Protein AF-A0A7Y0BNP7-F1 (afdb_monomer_lite)

Secondary structure (DSSP, 8-state):
---HHHHHHHHHHHHHHHHHHHHHHHHHHHHHHH-EEE-TTS-EEEGGGS-HHHHHHHHH----

Foldseek 3Di:
DPDPVVVVVVVVVVVVVVVVVVVVVVVVVVVQQQDWFQDPVRDTDRSVPDDPVSVVCVVPPDPD

Structure (mmCIF, N/CA/C/O backbone):
data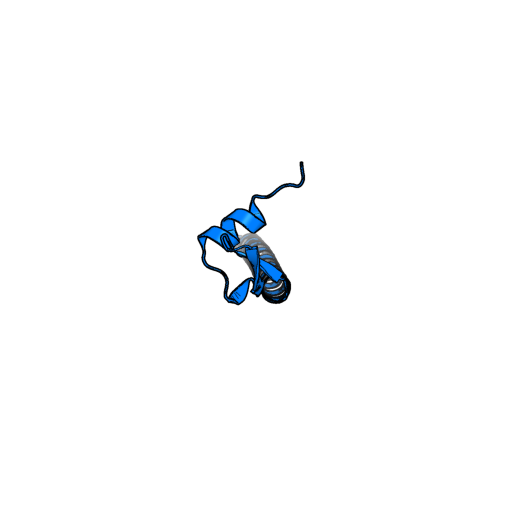_AF-A0A7Y0BNP7-F1
#
_entry.id   AF-A0A7Y0BNP7-F1
#
loop_
_atom_site.group_PDB
_atom_site.id
_atom_site.type_symbol
_atom_site.label_atom_id
_atom_site.label_alt_id
_atom_site.label_comp_id
_atom_site.label_asym_id
_atom_site.label_entity_id
_atom_site.label_seq_id
_atom_site.pdbx_PDB_ins_code
_atom_site.Cartn_x
_atom_site.Cartn_y
_atom_site.Cartn_z
_atom_site.occupancy
_atom_site.B_iso_or_equiv
_atom_site.auth_seq_id
_atom_site.auth_comp_id
_atom_site.auth_asym_id
_atom_site.auth_atom_id
_atom_site.pdbx_PDB_model_num
ATOM 1 N N . MET A 1 1 ? 24.720 -6.8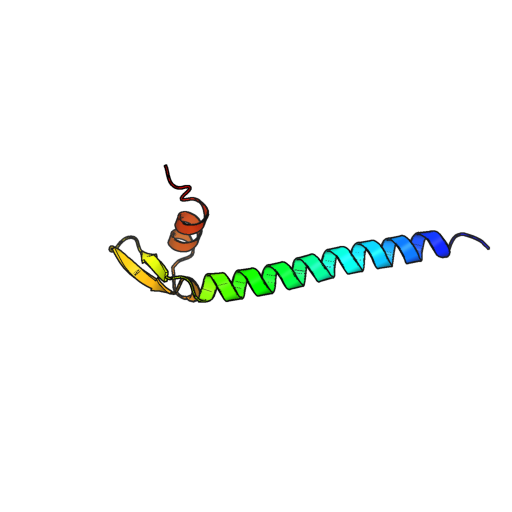86 -40.417 1.00 52.84 1 MET A N 1
ATOM 2 C CA . MET A 1 1 ? 24.297 -7.415 -39.100 1.00 52.84 1 MET A CA 1
ATOM 3 C C . MET A 1 1 ? 24.540 -6.331 -38.051 1.00 52.84 1 MET A C 1
ATOM 5 O O . MET A 1 1 ? 25.661 -6.218 -37.586 1.00 52.84 1 MET A O 1
ATOM 9 N N . GLN A 1 2 ? 23.562 -5.461 -37.754 1.00 56.19 2 GLN A N 1
ATOM 10 C CA . GLN A 1 2 ? 23.791 -4.295 -36.873 1.00 56.19 2 GLN A CA 1
ATOM 11 C C . GLN A 1 2 ? 22.505 -3.786 -36.194 1.00 56.19 2 GLN A C 1
ATOM 13 O O . GLN A 1 2 ? 22.220 -2.597 -36.187 1.00 56.19 2 GLN A O 1
ATOM 18 N N . THR A 1 3 ? 21.687 -4.690 -35.652 1.00 58.12 3 THR A N 1
ATOM 19 C CA . THR A 1 3 ? 20.419 -4.345 -34.969 1.00 58.12 3 THR A CA 1
ATOM 20 C C . THR A 1 3 ? 20.340 -4.838 -33.521 1.00 58.12 3 THR A C 1
ATOM 22 O O . THR A 1 3 ? 19.392 -4.512 -32.816 1.00 58.12 3 THR A O 1
ATOM 25 N N . PHE A 1 4 ? 21.339 -5.582 -33.035 1.00 58.09 4 PH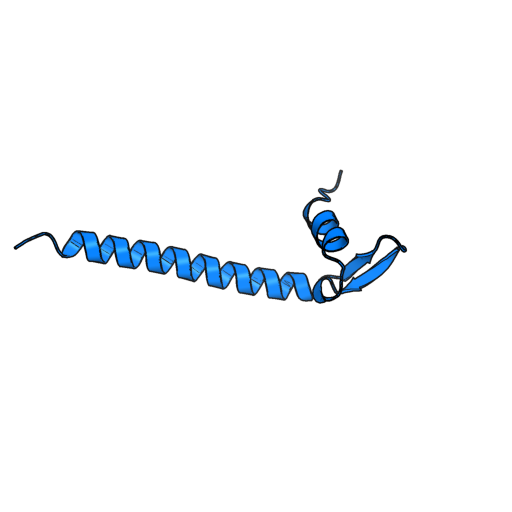E A N 1
ATOM 26 C CA . PHE A 1 4 ? 21.276 -6.236 -31.719 1.00 58.09 4 PHE A CA 1
ATOM 27 C C . PHE A 1 4 ? 21.598 -5.315 -30.531 1.00 58.09 4 PHE A C 1
ATOM 29 O O . PHE A 1 4 ? 21.080 -5.524 -29.437 1.00 58.09 4 PHE A O 1
ATOM 36 N N . LEU A 1 5 ? 22.404 -4.271 -30.738 1.00 59.78 5 LEU A N 1
ATOM 37 C CA . LEU A 1 5 ? 22.792 -3.329 -29.682 1.00 59.78 5 LEU A CA 1
ATOM 38 C C . LEU A 1 5 ? 21.622 -2.510 -29.093 1.00 59.78 5 LEU A C 1
ATOM 40 O O . LEU A 1 5 ? 21.501 -2.480 -27.869 1.00 59.78 5 LEU A O 1
ATOM 44 N N . PRO A 1 6 ? 20.730 -1.881 -29.888 1.00 63.00 6 PRO A N 1
ATOM 45 C CA .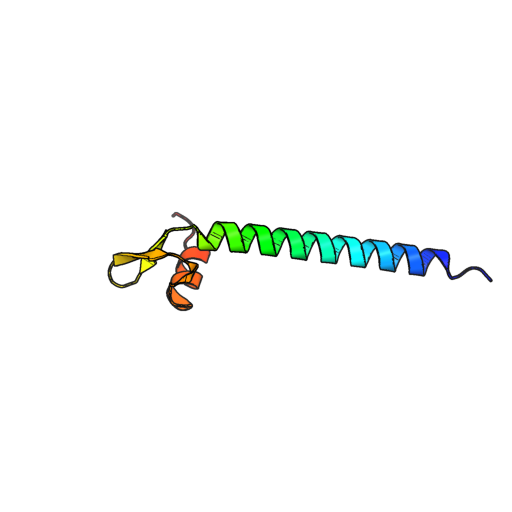 PRO A 1 6 ? 19.649 -1.074 -29.320 1.00 63.00 6 PRO A CA 1
ATOM 46 C C . PRO A 1 6 ? 18.617 -1.918 -28.560 1.00 63.00 6 PRO A C 1
ATOM 48 O O . PRO A 1 6 ? 18.125 -1.481 -27.524 1.00 63.00 6 PRO A O 1
ATOM 51 N N . VAL A 1 7 ? 18.330 -3.144 -29.013 1.00 67.25 7 VAL A N 1
ATOM 52 C CA . VAL A 1 7 ? 17.363 -4.040 -28.350 1.00 67.25 7 VAL A CA 1
ATOM 53 C C . VAL A 1 7 ? 17.853 -4.447 -26.962 1.00 67.25 7 VAL A C 1
ATOM 55 O O . VAL A 1 7 ? 17.080 -4.426 -26.006 1.00 67.25 7 VAL A O 1
ATOM 58 N N . ALA A 1 8 ? 19.146 -4.756 -26.830 1.00 67.81 8 ALA A N 1
ATOM 59 C CA . ALA A 1 8 ? 19.742 -5.080 -25.541 1.00 67.81 8 ALA A CA 1
ATOM 60 C C . ALA A 1 8 ? 19.673 -3.886 -24.576 1.00 67.81 8 ALA A C 1
ATOM 62 O O . ALA A 1 8 ? 19.214 -4.043 -23.450 1.00 67.81 8 ALA A O 1
ATOM 63 N N . VAL A 1 9 ? 20.043 -2.678 -25.017 1.00 75.94 9 VAL A N 1
ATOM 64 C CA . VAL A 1 9 ? 19.990 -1.468 -24.174 1.00 75.94 9 VAL A CA 1
ATOM 65 C C . VAL A 1 9 ? 18.561 -1.163 -23.712 1.00 75.94 9 VAL A C 1
ATOM 67 O O . VAL A 1 9 ? 18.348 -0.873 -22.536 1.00 75.94 9 VAL A O 1
ATOM 70 N N . PHE A 1 10 ? 17.567 -1.295 -24.595 1.00 70.25 10 PHE A N 1
ATOM 71 C CA . PHE A 1 10 ? 16.157 -1.130 -24.232 1.00 70.25 10 PHE A CA 1
ATOM 72 C C . PHE A 1 10 ? 15.670 -2.193 -23.236 1.00 70.25 10 PHE A C 1
ATOM 74 O O . PHE A 1 10 ? 14.951 -1.860 -22.291 1.00 70.25 10 PHE A O 1
ATOM 81 N N . ALA A 1 11 ? 16.077 -3.455 -23.401 1.00 72.31 11 ALA A N 1
ATOM 82 C CA . ALA A 1 11 ? 15.744 -4.534 -22.468 1.00 72.31 11 ALA A CA 1
ATOM 83 C C . ALA A 1 11 ? 16.385 -4.320 -21.084 1.00 72.31 11 ALA A C 1
ATOM 85 O O . ALA A 1 11 ? 15.730 -4.509 -20.060 1.00 72.31 11 ALA A O 1
ATOM 86 N N . PHE A 1 12 ? 17.637 -3.856 -21.039 1.00 70.88 12 PHE A N 1
ATOM 87 C CA . PHE A 1 12 ? 18.310 -3.504 -19.788 1.00 70.88 12 PHE A CA 1
ATOM 88 C C . PHE A 1 12 ? 17.656 -2.302 -19.100 1.00 70.88 12 PHE A C 1
ATOM 90 O O . PHE A 1 12 ? 17.420 -2.353 -17.895 1.00 70.88 12 PHE A O 1
ATOM 97 N N . ALA A 1 13 ? 17.307 -1.252 -19.849 1.00 71.75 13 ALA A N 1
ATOM 98 C CA . ALA A 1 13 ? 16.633 -0.082 -19.295 1.00 71.75 13 ALA A CA 1
ATOM 99 C C . ALA A 1 13 ? 15.266 -0.457 -18.700 1.00 71.75 13 ALA A C 1
ATOM 101 O O . ALA A 1 13 ? 14.996 -0.177 -17.535 1.00 71.75 13 ALA A O 1
ATOM 102 N N . THR A 1 14 ? 14.421 -1.153 -19.465 1.00 73.31 14 THR A N 1
ATOM 103 C CA . THR A 1 14 ? 13.092 -1.590 -18.999 1.00 73.31 14 THR A CA 1
ATOM 104 C C . THR A 1 14 ? 13.170 -2.560 -17.817 1.00 73.31 14 THR A C 1
ATOM 106 O O . THR A 1 14 ? 12.399 -2.417 -16.865 1.00 73.31 14 THR A O 1
ATOM 109 N N . GLY A 1 15 ? 14.129 -3.491 -17.823 1.00 72.50 15 GLY A N 1
ATOM 110 C CA . GLY A 1 15 ? 14.386 -4.394 -16.700 1.00 72.50 15 GLY A CA 1
ATOM 111 C C . GLY A 1 15 ? 14.817 -3.659 -15.429 1.00 72.50 15 GLY A C 1
ATOM 112 O O . GLY A 1 15 ? 14.286 -3.941 -14.354 1.00 72.50 15 GLY A O 1
ATOM 113 N N . TRP A 1 16 ? 15.714 -2.674 -15.547 1.00 71.62 16 TRP A N 1
ATOM 114 C CA . TRP A 1 16 ? 16.170 -1.855 -14.420 1.00 71.62 16 TRP A CA 1
ATOM 115 C C . TRP A 1 16 ? 15.030 -1.024 -13.816 1.00 71.62 16 TRP A C 1
ATOM 117 O O . TRP A 1 16 ? 14.792 -1.090 -12.610 1.00 71.62 16 TRP A O 1
ATOM 127 N N . PHE A 1 17 ? 14.249 -0.326 -14.650 1.00 69.88 17 PHE A N 1
ATOM 128 C CA . PHE A 1 17 ? 13.080 0.436 -14.190 1.00 69.88 17 PHE A CA 1
ATOM 129 C C . PHE A 1 17 ? 12.033 -0.452 -13.500 1.00 69.88 17 PHE A C 1
ATOM 131 O O . PHE A 1 17 ? 11.465 -0.061 -12.477 1.00 69.88 17 PHE A O 1
ATOM 138 N N . GLY A 1 18 ? 11.788 -1.658 -14.022 1.00 75.12 18 GLY A N 1
ATOM 139 C CA . GLY A 1 18 ? 10.880 -2.623 -13.397 1.00 75.12 18 GLY A CA 1
ATOM 140 C C . GLY A 1 18 ? 11.387 -3.132 -12.044 1.00 75.12 18 GLY A C 1
ATOM 141 O O . GLY A 1 18 ? 10.609 -3.250 -11.093 1.00 75.12 18 GLY A O 1
ATOM 142 N N . PHE A 1 19 ? 12.691 -3.392 -11.936 1.00 75.44 19 PHE A N 1
ATOM 143 C CA . PHE A 1 19 ? 13.334 -3.851 -10.707 1.00 75.44 19 PHE A CA 1
ATOM 144 C C . PHE A 1 19 ? 13.301 -2.789 -9.598 1.00 75.44 19 PHE A C 1
ATOM 146 O O . PHE A 1 19 ? 12.885 -3.095 -8.476 1.00 75.44 19 PHE A O 1
ATOM 153 N N . ASP A 1 20 ? 13.645 -1.536 -9.913 1.00 75.94 20 ASP A N 1
ATOM 154 C CA . ASP A 1 20 ? 13.563 -0.412 -8.968 1.00 75.94 20 ASP A CA 1
ATOM 155 C C . ASP A 1 20 ? 12.124 -0.191 -8.481 1.00 75.94 20 ASP A C 1
ATOM 157 O O . ASP A 1 20 ? 11.873 -0.068 -7.277 1.00 75.94 20 ASP A O 1
ATOM 161 N N . ALA A 1 21 ? 11.145 -0.233 -9.394 1.00 76.25 21 ALA A N 1
ATOM 162 C CA . ALA A 1 21 ? 9.733 -0.105 -9.042 1.00 76.25 21 ALA A CA 1
ATOM 163 C C . ALA A 1 21 ? 9.260 -1.231 -8.103 1.00 76.25 21 ALA A C 1
ATOM 165 O O . ALA A 1 21 ? 8.507 -0.978 -7.155 1.00 76.25 21 ALA A O 1
ATOM 166 N N . TRP A 1 22 ? 9.708 -2.470 -8.325 1.00 82.50 22 TRP A N 1
ATOM 167 C CA . TRP A 1 22 ? 9.392 -3.602 -7.452 1.00 82.50 22 TRP A CA 1
ATOM 168 C C . TRP A 1 22 ? 10.017 -3.453 -6.059 1.00 82.50 22 TRP A C 1
ATOM 170 O O . TRP A 1 22 ? 9.328 -3.628 -5.046 1.00 82.50 22 TRP A O 1
ATOM 180 N N . HIS A 1 23 ? 11.294 -3.068 -5.991 1.00 82.44 23 HIS A N 1
ATOM 181 C CA . HIS A 1 23 ? 11.992 -2.826 -4.728 1.00 82.44 23 HIS A CA 1
ATOM 182 C C . HIS A 1 23 ? 11.338 -1.703 -3.921 1.00 82.44 23 HIS A C 1
ATOM 184 O O . HIS A 1 23 ? 11.114 -1.848 -2.713 1.00 82.44 23 HIS A O 1
ATOM 190 N N . TYR A 1 24 ? 10.983 -0.608 -4.592 1.00 82.62 24 TYR A N 1
ATOM 191 C CA . TYR A 1 24 ? 10.305 0.526 -3.981 1.00 82.62 24 TYR A CA 1
ATOM 192 C C . TYR A 1 24 ? 8.935 0.128 -3.420 1.00 82.62 24 TYR A C 1
ATOM 194 O O . TYR A 1 24 ? 8.639 0.399 -2.254 1.00 82.62 24 TYR A O 1
ATOM 202 N N . ARG A 1 25 ? 8.131 -0.624 -4.188 1.00 85.19 25 ARG A N 1
ATOM 203 C CA . ARG A 1 25 ? 6.831 -1.144 -3.727 1.00 85.19 25 ARG A CA 1
ATOM 204 C C . ARG A 1 25 ? 6.961 -2.067 -2.518 1.00 85.19 25 ARG A C 1
ATOM 206 O O . ARG A 1 25 ? 6.163 -1.951 -1.585 1.00 85.19 25 ARG A O 1
ATOM 213 N N . ARG A 1 26 ? 7.961 -2.956 -2.487 1.00 86.31 26 ARG A N 1
ATOM 214 C CA . ARG A 1 26 ? 8.202 -3.828 -1.324 1.00 86.31 26 ARG A CA 1
ATOM 215 C C . ARG A 1 26 ? 8.559 -3.031 -0.076 1.00 86.31 26 ARG A C 1
ATOM 217 O O . ARG A 1 26 ? 7.977 -3.279 0.979 1.00 86.31 26 ARG A O 1
ATOM 224 N N . ARG A 1 27 ? 9.469 -2.061 -0.196 1.00 85.81 27 ARG A N 1
ATOM 225 C CA . ARG A 1 27 ? 9.852 -1.188 0.925 1.00 85.81 27 ARG A CA 1
ATOM 226 C C . ARG A 1 27 ? 8.665 -0.373 1.435 1.00 85.81 27 ARG A C 1
ATOM 228 O O . ARG A 1 27 ? 8.417 -0.372 2.636 1.00 85.81 27 ARG A O 1
ATOM 235 N N . LEU A 1 28 ? 7.885 0.237 0.541 1.00 85.12 28 LEU A N 1
ATOM 236 C CA . LEU A 1 28 ? 6.675 0.975 0.918 1.00 85.12 28 LEU A CA 1
ATOM 237 C C . LEU A 1 28 ? 5.641 0.090 1.615 1.00 85.12 28 LEU A C 1
ATOM 239 O O . LEU A 1 28 ? 5.063 0.500 2.616 1.00 85.12 28 LEU A O 1
ATOM 243 N N . THR A 1 29 ? 5.427 -1.129 1.120 1.00 85.31 29 THR A N 1
ATOM 244 C CA . THR A 1 29 ? 4.483 -2.072 1.738 1.00 85.31 29 THR A CA 1
ATOM 245 C C . THR A 1 29 ? 4.943 -2.469 3.141 1.00 85.31 29 THR A C 1
ATOM 247 O O . THR A 1 29 ? 4.139 -2.488 4.070 1.00 85.31 29 THR A O 1
ATOM 250 N N . ALA A 1 30 ? 6.243 -2.722 3.325 1.00 85.19 30 ALA A N 1
ATOM 251 C CA . ALA A 1 30 ? 6.813 -3.036 4.633 1.00 85.19 30 ALA A CA 1
ATOM 252 C C . ALA A 1 30 ? 6.688 -1.868 5.627 1.00 85.19 30 ALA A C 1
ATOM 254 O O . ALA A 1 30 ? 6.366 -2.087 6.796 1.00 85.19 30 ALA A O 1
ATOM 255 N N . LEU A 1 31 ? 6.891 -0.629 5.168 1.00 84.69 31 LEU A N 1
ATOM 256 C CA . LEU A 1 31 ? 6.681 0.571 5.982 1.00 84.69 31 LEU A CA 1
ATOM 257 C C . LEU A 1 31 ? 5.206 0.728 6.360 1.00 84.69 31 LEU A C 1
ATOM 259 O O . LEU A 1 31 ? 4.891 0.834 7.543 1.00 84.69 31 LEU A O 1
ATOM 263 N N . ARG A 1 32 ? 4.299 0.644 5.377 1.00 85.25 32 ARG A N 1
ATOM 264 C CA . ARG A 1 32 ? 2.850 0.748 5.595 1.00 85.25 32 ARG A CA 1
ATOM 265 C C . ARG A 1 32 ? 2.349 -0.286 6.589 1.00 85.25 32 ARG A C 1
ATOM 267 O O . ARG A 1 32 ? 1.618 0.077 7.495 1.00 85.25 32 ARG A O 1
ATOM 274 N N . ASN A 1 33 ? 2.786 -1.540 6.496 1.00 83.75 33 ASN A N 1
ATOM 275 C CA . ASN A 1 33 ? 2.371 -2.590 7.434 1.00 83.75 33 ASN A CA 1
ATOM 276 C C . ASN A 1 33 ? 2.741 -2.286 8.897 1.00 83.75 33 ASN A C 1
ATOM 278 O O . ASN A 1 33 ? 2.057 -2.753 9.808 1.00 83.75 33 ASN A O 1
ATOM 282 N N . ASN A 1 34 ? 3.782 -1.481 9.125 1.00 86.88 34 ASN A N 1
ATOM 283 C CA . ASN A 1 34 ? 4.172 -1.018 10.453 1.00 86.88 34 ASN A CA 1
ATOM 284 C C . ASN A 1 34 ? 3.438 0.257 10.900 1.00 86.88 34 ASN A C 1
ATOM 286 O O . ASN A 1 34 ? 3.542 0.634 12.067 1.00 86.88 34 ASN A O 1
ATOM 290 N N . CYS A 1 35 ? 2.656 0.904 10.042 1.00 86.69 35 CYS A N 1
ATOM 291 C CA . CYS A 1 35 ? 1.857 2.058 10.429 1.00 86.69 35 CYS A CA 1
ATOM 292 C C . CYS A 1 35 ? 0.605 1.640 11.210 1.00 86.69 35 CYS A C 1
ATOM 294 O O . CYS A 1 35 ? -0.004 0.591 10.970 1.00 86.69 35 CYS A O 1
ATOM 296 N N . TRP A 1 36 ? 0.216 2.501 12.145 1.00 88.50 36 TRP A N 1
ATOM 297 C CA . TRP A 1 36 ? -1.062 2.423 12.838 1.00 88.50 36 TRP A CA 1
ATOM 298 C C . TRP A 1 36 ? -2.044 3.377 12.177 1.00 88.50 36 TRP A C 1
ATOM 300 O O . TRP A 1 36 ? -1.697 4.510 11.855 1.00 88.50 36 TRP A O 1
ATOM 310 N N . VAL A 1 37 ? -3.263 2.901 11.974 1.00 87.88 37 VAL A N 1
ATOM 311 C CA . VAL A 1 37 ? -4.336 3.627 11.304 1.00 87.88 37 VAL A CA 1
ATOM 312 C C . VAL A 1 37 ? -5.552 3.615 12.203 1.00 87.88 37 VAL A C 1
ATOM 314 O O . VAL A 1 37 ? -5.794 2.645 12.927 1.00 87.88 37 VAL A O 1
ATOM 317 N N . ARG A 1 38 ? -6.327 4.691 12.155 1.00 86.00 38 ARG A N 1
ATOM 318 C CA . ARG A 1 38 ? -7.569 4.787 12.905 1.00 86.00 38 ARG A CA 1
ATOM 319 C C . ARG A 1 38 ? -8.714 4.246 12.054 1.00 86.00 38 ARG A C 1
ATOM 321 O O . ARG A 1 38 ? -8.913 4.694 10.932 1.00 86.00 38 ARG A O 1
ATOM 328 N N . ASN A 1 39 ? -9.438 3.268 12.583 1.00 83.19 39 ASN A N 1
ATOM 329 C CA . ASN A 1 39 ? -10.660 2.752 11.967 1.00 83.19 39 ASN A CA 1
ATOM 330 C C . ASN A 1 39 ? -11.832 3.736 12.193 1.00 83.19 39 ASN A C 1
ATOM 332 O O . ASN A 1 39 ? -11.761 4.601 13.066 1.00 83.19 39 ASN A O 1
ATOM 336 N N . GLU A 1 40 ? -12.939 3.551 11.477 1.00 80.00 40 GLU A N 1
ATOM 337 C CA . GLU A 1 40 ? -14.233 4.231 11.630 1.00 80.00 40 GLU A CA 1
ATOM 338 C C . GLU A 1 40 ? -14.742 4.219 13.079 1.00 80.00 40 GLU A C 1
ATOM 340 O O . GLU A 1 40 ? -15.308 5.193 13.564 1.00 80.00 40 GLU A O 1
ATOM 345 N N . ARG A 1 41 ? -14.458 3.140 13.820 1.00 82.50 41 ARG A N 1
ATOM 346 C CA . ARG A 1 41 ? -14.766 3.006 15.257 1.00 82.50 41 ARG A CA 1
ATOM 347 C C . ARG A 1 41 ? -13.779 3.729 16.181 1.00 82.50 41 ARG A C 1
ATOM 349 O O . ARG A 1 41 ? -13.754 3.473 17.376 1.00 82.50 41 ARG A O 1
ATOM 356 N N . GLN A 1 42 ? -12.909 4.572 15.636 1.00 81.19 42 GLN A N 1
ATOM 357 C CA . GLN A 1 42 ? -11.843 5.291 16.337 1.00 81.19 42 GLN A CA 1
ATOM 358 C C . GLN A 1 42 ? -10.756 4.435 17.012 1.00 81.19 42 GLN A C 1
ATOM 360 O O . GLN A 1 42 ? -9.900 4.983 17.709 1.00 81.19 42 GLN A O 1
ATOM 365 N N . HIS A 1 43 ? -10.730 3.124 16.769 1.00 86.00 43 HIS A N 1
ATOM 366 C CA . HIS A 1 43 ? -9.699 2.225 17.289 1.00 86.00 43 HIS A CA 1
ATOM 367 C C . HIS A 1 43 ? -8.437 2.265 16.421 1.00 86.00 43 HIS A C 1
ATOM 369 O O . HIS A 1 43 ? -8.527 2.323 15.192 1.00 86.00 43 HIS A O 1
ATOM 375 N N . PHE A 1 44 ? -7.268 2.177 17.057 1.00 86.50 44 PHE A N 1
ATOM 376 C CA . PHE A 1 44 ? -5.996 2.030 16.356 1.00 86.50 44 PHE A CA 1
ATOM 377 C C . PHE A 1 44 ? -5.777 0.572 15.964 1.00 86.50 44 PHE A C 1
ATOM 379 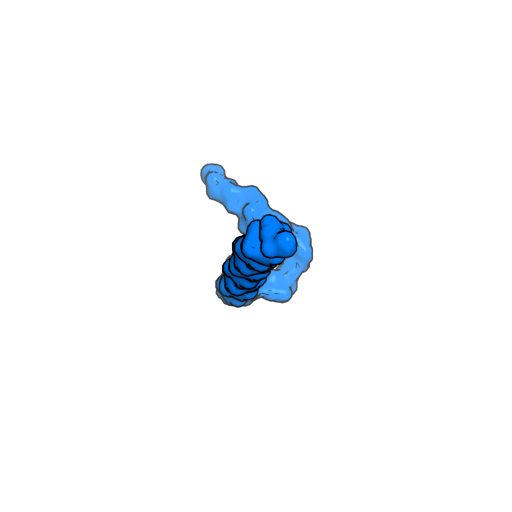O O . PHE A 1 44 ? -5.747 -0.323 16.807 1.00 86.50 44 PHE A O 1
ATOM 386 N N . VAL A 1 45 ? -5.600 0.342 14.670 1.00 88.44 45 VAL A N 1
ATOM 387 C CA . VAL A 1 45 ? -5.287 -0.967 14.098 1.00 88.44 45 VAL A CA 1
ATOM 388 C C . VAL A 1 45 ? -4.045 -0.852 13.224 1.00 88.44 45 VAL A C 1
ATOM 390 O O . VAL A 1 45 ? -3.760 0.204 12.660 1.00 88.44 45 VAL A O 1
ATOM 393 N N . ARG A 1 46 ? -3.276 -1.936 13.102 1.00 89.19 46 ARG A N 1
ATOM 394 C CA . ARG A 1 46 ? -2.182 -1.986 12.123 1.00 89.19 46 ARG A CA 1
ATOM 395 C C . ARG A 1 46 ? -2.769 -1.885 10.720 1.00 89.19 46 ARG A C 1
ATOM 397 O O . ARG A 1 46 ? -3.743 -2.570 10.421 1.00 89.19 46 ARG A O 1
ATOM 404 N N . TYR A 1 47 ? -2.137 -1.101 9.851 1.00 87.81 47 TYR A N 1
ATOM 405 C CA . TYR A 1 47 ? -2.562 -0.921 8.457 1.00 87.81 47 TYR A CA 1
ATOM 406 C C . TYR A 1 47 ? -2.703 -2.260 7.708 1.00 87.81 47 TYR A C 1
ATOM 408 O O . TYR A 1 47 ? -3.613 -2.421 6.902 1.00 87.81 47 TYR A O 1
ATOM 416 N N . ALA A 1 48 ? -1.858 -3.251 8.027 1.00 86.94 48 ALA A N 1
ATOM 417 C CA . ALA A 1 48 ? -1.938 -4.603 7.463 1.00 86.94 48 ALA A CA 1
ATOM 418 C C . ALA A 1 48 ? -3.272 -5.323 7.757 1.00 86.94 48 ALA A C 1
ATOM 420 O O . ALA A 1 48 ? -3.720 -6.122 6.940 1.00 86.94 48 ALA A O 1
ATOM 421 N N . ASN A 1 49 ? -3.906 -5.013 8.894 1.00 86.75 49 ASN A N 1
ATOM 422 C CA . ASN A 1 49 ? -5.157 -5.621 9.359 1.00 86.75 49 ASN A CA 1
ATOM 423 C C . ASN A 1 49 ? -6.375 -4.701 9.162 1.00 86.75 49 ASN A C 1
ATOM 425 O O . ASN A 1 49 ? -7.487 -5.063 9.540 1.00 86.75 49 ASN A O 1
ATOM 429 N N . ALA A 1 50 ? -6.171 -3.493 8.635 1.00 84.75 50 ALA A N 1
ATOM 430 C CA . ALA A 1 50 ? -7.247 -2.549 8.377 1.00 84.75 50 ALA A CA 1
ATOM 431 C C . ALA A 1 50 ? -8.063 -2.976 7.145 1.00 84.75 50 ALA A C 1
ATOM 433 O O . ALA A 1 50 ? -7.524 -3.562 6.201 1.00 84.75 50 ALA A O 1
ATOM 434 N N . SER A 1 51 ? -9.361 -2.656 7.144 1.00 86.31 51 SER A N 1
ATOM 435 C CA . SER A 1 51 ? -10.225 -2.858 5.978 1.00 86.31 51 SER A CA 1
ATOM 436 C C . SER A 1 51 ? -9.721 -2.037 4.780 1.00 86.31 51 SER A C 1
ATOM 438 O O . SER A 1 51 ? -9.062 -1.007 4.969 1.00 86.31 51 SER A O 1
ATOM 440 N N . PRO A 1 52 ? -10.000 -2.471 3.537 1.00 84.69 52 PRO A N 1
ATOM 441 C CA . PRO A 1 52 ? -9.577 -1.747 2.338 1.00 84.69 52 PRO A CA 1
ATOM 442 C C . PRO A 1 52 ? -10.047 -0.285 2.329 1.00 84.69 52 PRO A C 1
ATOM 444 O O . PRO A 1 52 ? -9.275 0.581 1.922 1.00 84.69 52 PRO A O 1
ATOM 447 N N . ASP A 1 53 ? -11.235 0.006 2.864 1.00 84.00 53 ASP A N 1
ATOM 448 C CA . ASP A 1 53 ? -11.779 1.369 2.938 1.00 84.00 53 ASP A CA 1
ATOM 449 C C . ASP A 1 53 ? -10.977 2.269 3.890 1.00 84.00 53 ASP A C 1
ATOM 451 O O . ASP A 1 53 ? -10.610 3.389 3.535 1.00 84.00 53 ASP A O 1
ATOM 455 N N . VAL A 1 54 ? -10.596 1.757 5.068 1.00 83.25 54 VAL A N 1
ATOM 456 C CA . VAL A 1 54 ? -9.749 2.485 6.034 1.00 83.25 54 VAL A CA 1
ATOM 457 C C . VAL A 1 54 ? -8.347 2.714 5.469 1.00 83.25 54 VAL A C 1
ATOM 459 O O . VAL A 1 54 ? -7.741 3.763 5.694 1.00 83.25 54 VAL A O 1
ATOM 462 N N . ARG A 1 55 ? -7.820 1.750 4.706 1.00 85.25 55 ARG A N 1
ATOM 463 C CA . ARG A 1 55 ? -6.528 1.888 4.021 1.00 85.25 55 ARG A CA 1
ATOM 464 C C . ARG A 1 55 ? -6.588 2.961 2.939 1.00 85.25 55 ARG A C 1
ATOM 466 O O . ARG A 1 55 ? -5.682 3.786 2.881 1.00 85.25 55 ARG A O 1
ATOM 473 N N . ALA A 1 56 ? -7.650 2.978 2.134 1.00 83.00 56 ALA A N 1
ATOM 474 C CA . ALA A 1 56 ? -7.869 4.007 1.124 1.00 83.00 56 ALA A CA 1
ATOM 475 C C . ALA A 1 56 ? -7.985 5.395 1.768 1.00 83.00 56 ALA A C 1
ATOM 477 O O . ALA A 1 56 ? -7.262 6.304 1.371 1.00 83.00 56 ALA A O 1
ATOM 478 N N . ALA A 1 57 ? -8.790 5.528 2.827 1.00 81.62 57 ALA A N 1
ATOM 479 C CA . ALA A 1 57 ? -8.945 6.780 3.563 1.00 81.62 57 ALA A CA 1
ATOM 480 C C . ALA A 1 57 ? -7.610 7.294 4.124 1.00 81.62 57 ALA A C 1
ATOM 482 O O . ALA A 1 57 ? -7.289 8.473 3.985 1.00 81.62 57 ALA A O 1
ATOM 483 N N . ALA A 1 58 ? -6.788 6.417 4.703 1.00 78.88 58 ALA A N 1
ATOM 484 C CA . ALA A 1 58 ? -5.474 6.789 5.227 1.00 78.88 58 ALA A CA 1
ATOM 485 C C . ALA A 1 58 ? -4.480 7.235 4.145 1.00 78.88 58 ALA A C 1
ATOM 487 O O . ALA A 1 58 ? -3.578 8.017 4.427 1.00 78.88 58 ALA A O 1
ATOM 488 N N . GLU A 1 59 ? -4.636 6.754 2.912 1.00 78.44 59 GLU A N 1
ATOM 489 C CA . GLU A 1 59 ? -3.814 7.172 1.773 1.00 78.44 59 GLU A CA 1
ATOM 490 C C . GLU A 1 59 ? -4.307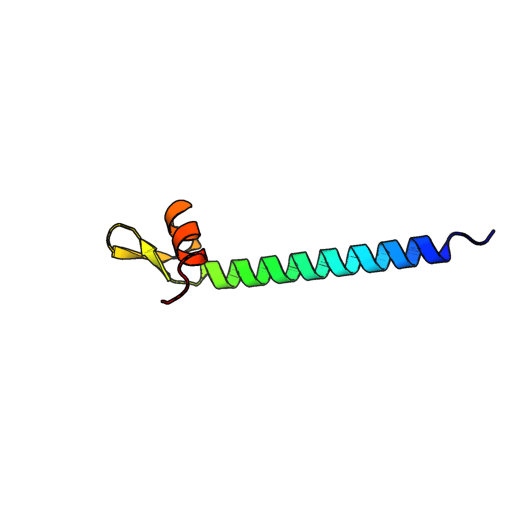 8.471 1.128 1.00 78.44 59 GLU A C 1
ATOM 492 O O . GLU A 1 59 ? -3.512 9.193 0.527 1.00 78.44 59 GLU A O 1
ATOM 497 N N . THR A 1 60 ? -5.600 8.782 1.253 1.00 78.19 60 THR A N 1
ATOM 498 C CA . THR A 1 60 ? -6.216 9.984 0.673 1.00 78.19 60 THR A CA 1
ATOM 499 C C . THR A 1 60 ? -6.325 11.152 1.644 1.00 78.19 60 THR A C 1
ATOM 501 O O . THR A 1 60 ? -6.556 12.274 1.195 1.00 78.19 60 THR A O 1
ATOM 504 N N . THR A 1 61 ? -6.172 10.922 2.952 1.00 65.31 61 THR A N 1
ATOM 505 C CA . THR A 1 61 ? -6.207 11.990 3.961 1.00 65.31 61 THR A CA 1
ATOM 506 C C . THR A 1 61 ? -4.930 12.821 3.843 1.00 65.31 61 THR A C 1
ATOM 508 O O . THR A 1 61 ? -3.928 12.560 4.502 1.00 65.31 61 THR A O 1
ATOM 511 N N . LYS A 1 62 ? -4.949 13.811 2.950 1.00 52.22 62 LYS A N 1
ATOM 512 C CA . LYS A 1 62 ? -4.018 14.936 2.998 1.00 52.22 62 LYS A CA 1
ATOM 513 C C . LYS A 1 62 ? -4.424 15.784 4.200 1.00 52.22 62 LYS A C 1
ATOM 515 O O . LYS A 1 62 ? -5.590 16.163 4.287 1.00 52.22 62 LYS A O 1
ATOM 520 N N . GLU A 1 63 ? -3.493 16.010 5.127 1.00 50.06 63 GLU A N 1
ATOM 521 C CA . GLU A 1 63 ? -3.650 17.027 6.172 1.00 50.06 63 GLU A CA 1
ATOM 522 C C . GLU A 1 63 ? -4.158 18.317 5.526 1.00 50.06 63 GLU A C 1
ATOM 524 O O . GLU A 1 63 ? -3.588 18.790 4.539 1.00 50.06 63 GLU A O 1
ATOM 529 N N . ASN A 1 64 ? -5.265 18.817 6.060 1.00 46.09 64 ASN A N 1
ATOM 530 C CA . ASN A 1 64 ? -5.822 20.123 5.757 1.00 46.09 64 ASN A CA 1
ATOM 531 C C . ASN A 1 64 ? -5.550 21.020 6.961 1.00 46.09 64 ASN A C 1
ATOM 533 O O . ASN A 1 64 ? -5.772 20.518 8.089 1.00 46.09 64 ASN A O 1
#

Sequence (64 aa):
MQTFLPVAVFAFATGWFGFDAWHYRRRLTALRNNCWVRNERQHFVRYANASPDVRAAAETTKEN

Organism: NCBI:txid2728851

Radius of gyration: 19.64 Å; chains: 1; bounding box: 39×28×56 Å

pLDDT: mean 77.27, std 10.89, range [46.09, 89.19]